Protein AF-A0A850P543-F1 (afdb_monomer)

Radius of gyration: 18.18 Å; Cα contacts (8 Å, |Δi|>4): 170; chains: 1; bounding box: 54×30×46 Å

Sequence (140 aa):
GRARRHIDHWRPVHAWSEAAVWQILRRHGVIPPLPYPLGFGRLSCLTCVFMSADQAATLRHMDPDRFARLCEWERAFGCTIRRDRDLGTLANGGTVYGPVRRHPDLVRRALCHRWRGRVLTSPEQWVLPAGAFGESAGPV

InterPro domains:
  IPR014729 Rossmann-like alpha/beta/alpha sandwich fold [G3DSA:3.40.50.620] (1-62)

pLDDT: mean 94.46, std 6.13, range [56.5, 98.5]

Solvent-accessible surface area (backbone atoms only — not comparable to full-atom values): 8494 Å² total; per-residue (Å²): 131,85,78,91,74,90,82,89,86,87,67,95,61,74,89,55,51,71,68,55,54,54,50,52,31,34,74,69,8,47,54,76,62,62,54,27,56,37,35,36,36,58,93,71,64,91,82,41,81,49,55,44,32,32,52,38,21,29,40,40,70,76,41,47,69,62,43,52,52,52,52,48,47,28,63,74,71,73,50,51,86,44,97,87,50,46,66,65,64,39,21,69,75,26,56,59,45,66,44,45,77,76,32,57,69,58,48,55,57,64,72,41,94,68,87,84,78,77,60,63,52,54,49,87,76,50,71,88,39,66,4,63,95,35,68,75,66,54,89,128

Structure (mmCIF, N/CA/C/O backbone):
data_AF-A0A850P543-F1
#
_entry.id   AF-A0A850P543-F1
#
loop_
_atom_site.group_PDB
_atom_site.id
_atom_site.type_symbol
_atom_site.label_atom_id
_atom_site.label_alt_id
_atom_site.label_comp_id
_atom_site.label_asym_id
_atom_site.label_entity_id
_atom_site.label_seq_id
_atom_site.pdbx_PDB_ins_code
_atom_site.Cartn_x
_atom_site.Cartn_y
_atom_site.Cartn_z
_atom_site.occupancy
_atom_site.B_iso_or_equiv
_atom_site.auth_seq_id
_atom_site.auth_comp_id
_atom_site.auth_asym_id
_atom_site.auth_atom_id
_atom_site.pdbx_PDB_model_num
ATOM 1 N N . GLY A 1 1 ? -36.414 7.223 -18.253 1.00 56.50 1 GLY A N 1
ATOM 2 C CA . GLY A 1 1 ? -35.843 5.922 -18.662 1.00 56.50 1 GLY A CA 1
ATOM 3 C C . GLY A 1 1 ? -34.382 6.104 -19.023 1.00 56.50 1 GLY A C 1
ATOM 4 O O . GLY A 1 1 ? -34.055 7.128 -19.607 1.00 56.50 1 GLY A O 1
ATOM 5 N N . ARG A 1 2 ? -33.492 5.176 -18.648 1.00 70.62 2 ARG A N 1
ATOM 6 C CA . ARG A 1 2 ? -32.077 5.221 -19.065 1.00 70.62 2 ARG A CA 1
ATOM 7 C C . ARG A 1 2 ? -32.000 4.947 -20.572 1.00 70.62 2 ARG A C 1
ATOM 9 O O . ARG A 1 2 ? -32.499 3.918 -21.016 1.00 70.62 2 ARG A O 1
ATOM 16 N N . ALA A 1 3 ? -31.401 5.855 -21.342 1.00 76.81 3 ALA A N 1
ATOM 17 C CA . ALA A 1 3 ? -31.135 5.629 -22.760 1.00 76.81 3 ALA A CA 1
ATOM 18 C C . ALA A 1 3 ? -30.255 4.377 -22.940 1.00 76.81 3 ALA A C 1
ATOM 20 O O . ALA A 1 3 ? -29.297 4.176 -22.188 1.00 76.81 3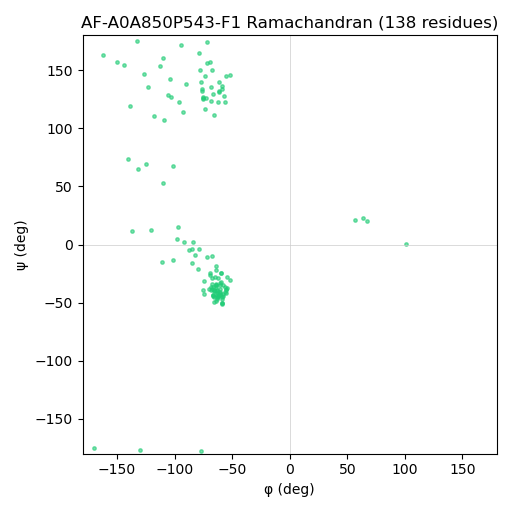 ALA A O 1
ATOM 21 N N . ARG A 1 4 ? -30.588 3.525 -23.917 1.00 80.69 4 ARG A N 1
ATOM 22 C CA . ARG A 1 4 ? -29.787 2.344 -24.275 1.00 80.69 4 ARG A CA 1
ATOM 23 C C . ARG A 1 4 ? -28.441 2.819 -24.832 1.00 80.69 4 ARG A C 1
ATOM 25 O O . ARG A 1 4 ? -28.395 3.410 -25.904 1.00 80.69 4 ARG A O 1
ATOM 32 N N . ARG A 1 5 ? -27.356 2.572 -24.096 1.00 88.56 5 ARG A N 1
ATOM 33 C CA . ARG A 1 5 ? -25.977 2.845 -24.524 1.00 88.56 5 ARG A CA 1
ATOM 34 C C . ARG A 1 5 ? -25.322 1.530 -24.944 1.00 88.56 5 ARG A C 1
ATOM 36 O O . ARG A 1 5 ? -25.311 0.589 -24.155 1.00 88.56 5 ARG A O 1
ATOM 43 N N . HIS A 1 6 ? -24.768 1.484 -26.153 1.00 90.88 6 HIS A N 1
ATOM 44 C CA . HIS A 1 6 ? -23.861 0.412 -26.578 1.00 90.88 6 HIS A CA 1
ATOM 45 C C . HIS A 1 6 ? -22.482 0.633 -25.942 1.00 90.88 6 HIS A C 1
ATOM 47 O O . HIS A 1 6 ? -21.999 1.768 -25.901 1.00 90.88 6 HIS A O 1
ATOM 53 N N . ILE A 1 7 ? -21.877 -0.419 -25.386 1.00 92.19 7 ILE A N 1
ATOM 54 C CA . ILE A 1 7 ? -20.560 -0.368 -24.739 1.00 92.19 7 ILE A CA 1
ATOM 55 C C . ILE A 1 7 ? -19.774 -1.611 -25.147 1.00 92.19 7 ILE A C 1
ATOM 57 O O . ILE A 1 7 ? -20.165 -2.723 -24.799 1.00 92.19 7 ILE A O 1
ATOM 61 N N . ASP A 1 8 ? -18.639 -1.410 -25.812 1.00 94.31 8 ASP A N 1
ATOM 62 C CA . ASP A 1 8 ? -17.676 -2.472 -26.086 1.00 94.31 8 ASP A CA 1
ATOM 63 C C . ASP A 1 8 ? -16.643 -2.567 -24.955 1.00 94.31 8 ASP A C 1
ATOM 65 O O . ASP A 1 8 ? -16.148 -1.558 -24.443 1.00 94.31 8 ASP A O 1
ATOM 69 N N . HIS A 1 9 ? -16.307 -3.792 -24.548 1.00 94.38 9 HIS A N 1
ATOM 70 C CA . HIS A 1 9 ? -15.294 -4.060 -23.528 1.00 94.38 9 HIS A CA 1
ATOM 71 C C . HIS A 1 9 ? -14.047 -4.669 -24.163 1.00 94.38 9 HIS A C 1
ATOM 73 O O . HIS A 1 9 ? -14.021 -5.852 -24.495 1.00 94.38 9 HIS A O 1
A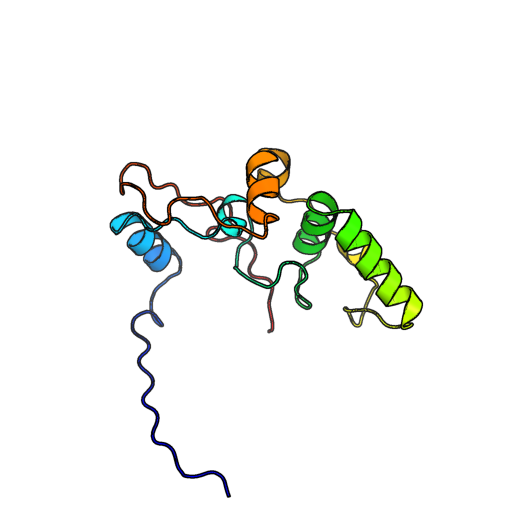TOM 79 N N . TRP A 1 10 ? -12.976 -3.885 -24.255 1.00 95.62 10 TRP A N 1
ATOM 80 C CA . TRP A 1 10 ? -11.664 -4.387 -24.651 1.00 95.62 10 TRP A CA 1
ATOM 81 C C . TRP A 1 10 ? -10.812 -4.702 -23.415 1.00 95.62 10 TRP A C 1
ATOM 83 O O . TRP A 1 10 ? -10.596 -3.842 -22.562 1.00 95.62 10 TRP A O 1
ATOM 93 N N . ARG A 1 11 ? -10.341 -5.952 -23.297 1.00 95.44 11 ARG A N 1
ATOM 94 C CA . ARG A 1 11 ? -9.575 -6.452 -22.139 1.00 95.44 11 ARG A CA 1
ATOM 95 C C . ARG A 1 11 ? -8.225 -7.059 -22.573 1.00 95.44 11 ARG A C 1
ATOM 97 O O . ARG A 1 11 ? -8.046 -8.277 -22.478 1.00 95.44 11 ARG A O 1
ATOM 104 N N . PRO A 1 12 ? -7.272 -6.237 -23.052 1.00 95.38 12 PRO A N 1
ATOM 105 C CA . PRO A 1 12 ? -6.065 -6.704 -23.749 1.00 95.38 12 PRO A CA 1
ATOM 106 C C . PRO A 1 12 ? -5.107 -7.545 -22.898 1.00 95.38 12 PRO A C 1
ATOM 108 O O . PRO A 1 12 ? -4.313 -8.303 -23.442 1.00 95.38 12 PRO A O 1
ATOM 111 N N . VAL A 1 13 ? -5.184 -7.424 -21.572 1.00 95.69 13 VAL A N 1
ATOM 112 C CA . VAL A 1 13 ? -4.260 -8.081 -20.635 1.00 95.69 13 VAL A CA 1
ATOM 113 C C . VAL A 1 13 ? -4.963 -9.024 -19.655 1.00 95.69 13 VAL A C 1
ATOM 115 O O . VAL A 1 13 ? -4.363 -9.447 -18.678 1.00 95.69 13 VAL A O 1
ATOM 118 N N . HIS A 1 14 ? -6.239 -9.367 -19.874 1.00 95.38 14 HIS A N 1
ATOM 119 C CA . HIS A 1 14 ? -6.998 -10.164 -18.892 1.00 95.38 14 HIS A CA 1
ATOM 120 C C . HIS A 1 14 ? -6.468 -11.590 -18.694 1.00 95.38 14 HIS A C 1
ATOM 122 O O . HIS A 1 14 ? -6.656 -12.155 -17.625 1.00 95.38 14 HIS A O 1
ATOM 128 N N . ALA A 1 15 ? -5.834 -12.161 -19.721 1.00 96.44 15 ALA A N 1
ATOM 129 C CA . ALA A 1 15 ? -5.249 -13.500 -19.684 1.00 96.44 15 ALA A CA 1
ATOM 130 C C . ALA A 1 15 ? -3.773 -13.489 -19.251 1.00 96.44 15 ALA A C 1
ATOM 132 O O . ALA A 1 15 ? -3.110 -14.524 -19.269 1.00 96.44 15 ALA A O 1
ATOM 133 N N . TRP A 1 16 ? -3.221 -12.318 -18.926 1.00 97.81 16 TRP A N 1
ATOM 134 C CA . TRP A 1 16 ? -1.826 -12.215 -18.533 1.00 97.81 16 TRP A CA 1
ATOM 135 C C . TRP A 1 16 ? -1.646 -12.698 -17.100 1.00 97.81 16 TRP A C 1
ATOM 137 O O . TRP A 1 16 ? -2.443 -12.384 -16.218 1.00 97.81 16 TRP A O 1
ATOM 147 N N . SER A 1 17 ? -0.555 -13.421 -16.861 1.00 97.38 17 SER A N 1
ATOM 148 C CA . SER A 1 17 ? -0.103 -13.688 -15.502 1.00 97.38 17 SER A CA 1
ATOM 149 C C . SER A 1 17 ? 0.416 -12.404 -14.853 1.00 97.38 17 SER A C 1
ATOM 151 O O . SER A 1 17 ? 0.883 -11.488 -15.536 1.00 97.38 17 SER A O 1
ATOM 153 N N . GLU A 1 18 ? 0.415 -12.353 -13.521 1.00 96.00 18 GLU A N 1
ATOM 154 C CA . GLU A 1 18 ? 1.038 -11.249 -12.785 1.00 96.00 18 GLU A CA 1
ATOM 155 C C . GLU A 1 18 ? 2.513 -11.065 -13.190 1.00 96.00 18 GLU A C 1
ATOM 157 O O . GLU A 1 18 ? 2.974 -9.943 -13.400 1.00 96.00 18 GLU A O 1
ATOM 162 N N . ALA A 1 19 ? 3.240 -12.166 -13.408 1.00 97.81 19 ALA A N 1
ATOM 163 C CA . ALA A 1 19 ? 4.610 -12.120 -13.907 1.00 97.81 19 ALA A CA 1
ATOM 164 C C . ALA A 1 19 ? 4.711 -11.402 -15.263 1.00 97.81 19 ALA A C 1
ATOM 166 O O . ALA A 1 19 ? 5.587 -10.557 -15.435 1.00 97.81 19 ALA A O 1
ATOM 167 N N . ALA A 1 20 ? 3.807 -11.677 -16.209 1.00 98.25 20 ALA A N 1
ATOM 168 C CA . ALA A 1 20 ? 3.785 -10.993 -17.502 1.00 98.25 20 ALA A CA 1
ATOM 169 C C . ALA A 1 20 ? 3.496 -9.487 -17.358 1.00 98.25 20 ALA A C 1
ATOM 171 O O . ALA A 1 20 ? 4.104 -8.676 -18.062 1.00 98.25 20 ALA A O 1
ATOM 172 N N . VAL A 1 21 ? 2.637 -9.098 -16.407 1.00 97.31 21 VAL A N 1
ATOM 173 C CA . VAL A 1 21 ? 2.393 -7.684 -16.072 1.00 97.31 21 VAL A CA 1
ATOM 174 C C . VAL A 1 21 ? 3.668 -7.021 -15.540 1.00 97.31 21 VAL A C 1
ATOM 176 O O . VAL A 1 21 ? 4.058 -5.957 -16.019 1.00 97.31 21 VAL A O 1
ATOM 179 N N . TRP A 1 22 ? 4.387 -7.654 -14.613 1.00 97.69 22 TRP A N 1
ATOM 180 C CA . TRP A 1 22 ? 5.658 -7.108 -14.131 1.00 97.69 22 TRP A CA 1
ATOM 181 C C . TRP A 1 22 ? 6.719 -7.019 -15.238 1.00 97.69 22 TRP A C 1
ATOM 183 O O . TRP A 1 22 ? 7.427 -6.013 -15.327 1.00 97.69 22 TRP A O 1
ATOM 193 N N . GLN A 1 23 ? 6.796 -8.013 -16.130 1.00 98.00 23 GLN A N 1
ATOM 194 C CA . GLN A 1 23 ? 7.739 -7.993 -17.252 1.00 98.00 23 GLN A CA 1
ATOM 195 C C . GLN A 1 23 ? 7.437 -6.884 -18.265 1.00 98.00 23 GLN A C 1
ATOM 197 O O . GLN A 1 23 ? 8.374 -6.241 -18.741 1.00 98.00 23 GLN A O 1
ATOM 202 N N . ILE A 1 24 ? 6.166 -6.604 -18.584 1.00 97.88 24 ILE A N 1
ATOM 203 C CA . ILE A 1 24 ? 5.853 -5.504 -19.511 1.00 97.88 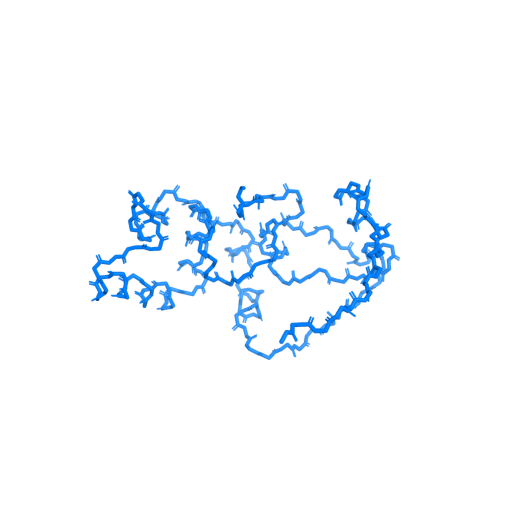24 ILE A CA 1
ATOM 204 C C . ILE A 1 24 ? 6.194 -4.145 -18.901 1.00 97.88 24 ILE A C 1
ATOM 206 O O . ILE A 1 24 ? 6.728 -3.282 -19.599 1.00 97.88 24 ILE A O 1
ATOM 210 N N . LEU A 1 25 ? 5.952 -3.964 -17.596 1.00 97.88 25 LEU A N 1
ATOM 211 C CA . LEU A 1 25 ? 6.296 -2.730 -16.894 1.00 97.88 25 LEU A CA 1
ATOM 212 C C . LEU A 1 25 ? 7.809 -2.514 -16.929 1.00 97.88 25 LEU A C 1
ATOM 214 O O . LEU A 1 25 ? 8.255 -1.426 -17.289 1.00 97.88 25 LEU A O 1
ATOM 218 N N . ARG A 1 26 ? 8.592 -3.568 -16.664 1.00 98.38 26 ARG A N 1
ATOM 219 C CA . ARG A 1 26 ? 10.053 -3.544 -16.788 1.00 98.38 26 ARG A CA 1
ATOM 220 C C . ARG A 1 26 ? 10.510 -3.202 -18.202 1.00 98.38 26 ARG A C 1
ATOM 222 O O . ARG A 1 26 ? 11.327 -2.302 -18.369 1.00 98.38 26 ARG A O 1
ATOM 229 N N . ARG A 1 27 ? 9.973 -3.890 -19.217 1.00 98.25 27 ARG A N 1
ATOM 230 C CA . ARG A 1 27 ? 10.337 -3.698 -20.633 1.00 98.25 27 ARG A CA 1
ATOM 231 C C . ARG A 1 27 ? 10.187 -2.243 -21.074 1.00 98.25 27 ARG A C 1
ATOM 233 O O . ARG A 1 27 ? 11.004 -1.758 -21.847 1.00 98.25 27 ARG A O 1
ATOM 240 N N . HIS A 1 28 ? 9.156 -1.559 -20.583 1.00 98.06 28 HIS A N 1
ATOM 241 C CA . HIS A 1 28 ? 8.884 -0.157 -20.906 1.00 98.06 28 HIS A CA 1
ATOM 242 C C . HIS A 1 28 ? 9.385 0.831 -19.843 1.00 98.06 28 HIS A C 1
ATOM 244 O O . HIS A 1 28 ? 9.125 2.027 -19.954 1.00 98.06 28 HIS A O 1
ATOM 250 N N . GLY A 1 29 ? 10.087 0.356 -18.809 1.00 98.19 29 GLY A N 1
ATOM 251 C CA . GLY A 1 29 ? 10.615 1.199 -17.741 1.00 98.19 29 GLY A CA 1
ATOM 252 C C . GLY A 1 29 ? 9.539 1.903 -16.907 1.00 98.19 29 GLY A C 1
ATOM 253 O O . GLY A 1 29 ? 9.823 2.926 -16.289 1.00 98.19 29 GLY A O 1
ATOM 254 N N . VAL A 1 30 ? 8.305 1.394 -16.876 1.00 98.00 30 VAL A N 1
ATOM 255 C CA . VAL A 1 30 ? 7.194 2.002 -16.130 1.00 98.00 30 VAL A CA 1
ATOM 256 C C . VAL A 1 30 ? 7.387 1.763 -14.639 1.00 98.00 30 VAL A C 1
ATOM 258 O O . VAL A 1 30 ? 7.368 0.625 -14.170 1.00 98.00 30 VAL A O 1
ATOM 261 N N . ILE A 1 31 ? 7.563 2.842 -13.878 1.00 96.94 31 ILE A N 1
ATOM 262 C CA . ILE A 1 31 ? 7.781 2.769 -12.432 1.00 96.94 31 ILE A CA 1
ATOM 263 C C . ILE A 1 31 ? 6.444 2.450 -11.747 1.00 96.94 31 ILE A C 1
ATOM 265 O O . ILE A 1 31 ? 5.477 3.194 -11.940 1.00 96.94 31 ILE A O 1
ATOM 269 N N . PRO A 1 32 ? 6.359 1.387 -10.926 1.00 95.62 32 PRO A N 1
ATOM 270 C CA . PRO A 1 32 ? 5.132 1.088 -10.208 1.00 95.62 32 PRO A CA 1
ATOM 271 C C . PRO A 1 32 ? 4.825 2.155 -9.143 1.00 95.62 32 PRO A C 1
ATOM 273 O O . PRO A 1 32 ? 5.745 2.746 -8.567 1.00 95.62 32 PRO A O 1
ATOM 276 N N . PRO A 1 33 ? 3.538 2.391 -8.829 1.00 94.38 33 PRO A N 1
ATOM 277 C CA . PRO A 1 33 ? 3.131 3.293 -7.755 1.00 94.38 33 PRO A CA 1
ATOM 278 C C . PRO A 1 33 ? 3.820 2.977 -6.419 1.00 94.38 33 PRO A C 1
ATOM 280 O O . PRO A 1 33 ? 4.032 1.811 -6.093 1.00 94.38 33 PRO A O 1
ATOM 283 N N . LEU A 1 34 ? 4.112 4.013 -5.620 1.00 95.25 34 LEU A N 1
ATOM 284 C CA . LEU A 1 34 ? 4.894 3.907 -4.374 1.00 95.25 34 LEU A CA 1
ATOM 285 C C . LEU A 1 34 ? 4.435 2.842 -3.357 1.00 95.25 34 LEU A C 1
ATOM 287 O O . LEU A 1 34 ? 5.305 2.317 -2.659 1.00 95.25 34 LEU A O 1
ATOM 291 N N . PRO A 1 35 ? 3.142 2.481 -3.250 1.00 95.38 35 PRO A N 1
ATOM 292 C CA . PRO A 1 35 ? 2.735 1.384 -2.377 1.00 95.38 35 PRO A CA 1
ATOM 293 C C . PRO A 1 35 ? 3.407 0.046 -2.714 1.00 95.38 35 PRO A C 1
ATOM 295 O O . PRO A 1 35 ? 3.777 -0.682 -1.796 1.00 95.38 35 PRO A O 1
ATOM 298 N N . TYR A 1 36 ? 3.671 -0.260 -3.990 1.00 96.88 36 TYR A N 1
ATOM 299 C CA . TYR A 1 36 ? 4.324 -1.525 -4.345 1.00 96.88 36 TYR A CA 1
ATOM 300 C C . TYR A 1 36 ? 5.763 -1.602 -3.810 1.00 96.88 36 TYR A C 1
ATOM 302 O O . TYR A 1 36 ? 6.090 -2.587 -3.149 1.00 96.88 36 TYR A O 1
ATOM 310 N N . PRO A 1 37 ? 6.647 -0.596 -3.998 1.00 96.56 37 PRO A N 1
ATOM 311 C CA . PRO A 1 37 ? 7.950 -0.602 -3.331 1.00 96.56 37 PRO A CA 1
ATOM 312 C C . PRO A 1 37 ? 7.882 -0.628 -1.792 1.00 96.56 37 PRO A C 1
ATOM 314 O O . PRO A 1 37 ? 8.817 -1.113 -1.160 1.00 96.56 37 PRO A O 1
ATOM 317 N N . LEU A 1 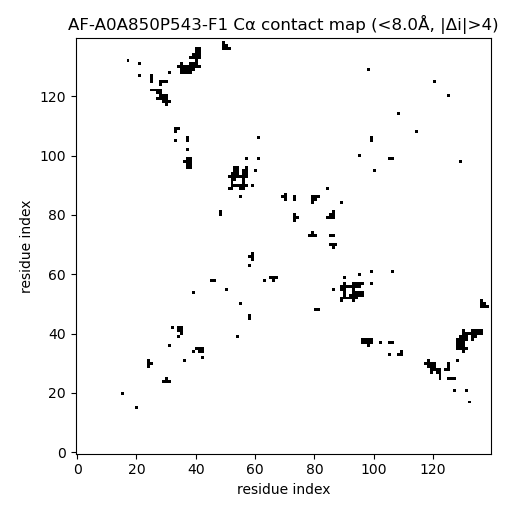38 ? 6.784 -0.158 -1.182 1.00 97.00 38 LEU A N 1
ATOM 318 C CA . LEU A 1 38 ? 6.541 -0.253 0.266 1.00 97.00 38 LEU A CA 1
ATOM 319 C C . LEU A 1 38 ? 6.044 -1.638 0.730 1.00 97.00 38 LEU A C 1
ATOM 321 O O . LEU A 1 38 ? 5.922 -1.860 1.933 1.00 97.00 38 LEU A O 1
ATOM 325 N N . GLY A 1 39 ? 5.812 -2.580 -0.187 1.00 96.31 39 GLY A N 1
ATOM 326 C CA . GLY A 1 39 ? 5.411 -3.955 0.131 1.00 96.31 39 GLY A CA 1
ATOM 327 C C . GLY A 1 39 ? 3.920 -4.248 -0.037 1.00 96.31 39 GLY A C 1
ATOM 328 O O . GLY A 1 39 ? 3.508 -5.380 0.182 1.00 96.31 39 GLY A O 1
ATOM 329 N N . PHE A 1 40 ? 3.104 -3.275 -0.453 1.00 96.25 40 PHE A N 1
ATOM 330 C CA . PHE A 1 40 ? 1.686 -3.525 -0.712 1.00 96.25 40 PHE A CA 1
ATOM 331 C C . PHE A 1 40 ? 1.513 -4.332 -2.006 1.00 96.25 40 PHE A C 1
ATOM 333 O O . PHE A 1 40 ? 1.976 -3.904 -3.063 1.00 96.25 40 PHE A O 1
ATOM 340 N N . GLY A 1 41 ? 0.799 -5.461 -1.929 1.00 94.38 41 GLY A N 1
ATOM 341 C CA . GLY A 1 41 ? 0.513 -6.337 -3.077 1.00 94.38 41 GLY A CA 1
ATOM 342 C C . GLY A 1 41 ? -0.491 -5.779 -4.084 1.00 94.38 41 GLY A C 1
ATOM 343 O O . GLY A 1 41 ? -0.648 -6.297 -5.185 1.00 94.38 41 GLY A O 1
ATOM 344 N N . ARG A 1 42 ? -1.172 -4.691 -3.728 1.00 91.12 42 ARG A N 1
ATOM 345 C CA . ARG A 1 42 ? -2.163 -4.026 -4.572 1.00 91.12 42 ARG A CA 1
ATOM 346 C C . ARG A 1 42 ? -2.217 -2.538 -4.277 1.00 91.12 42 ARG A C 1
ATOM 348 O O . ARG A 1 42 ? -1.917 -2.093 -3.170 1.00 91.12 42 ARG A O 1
ATOM 355 N N . LEU A 1 43 ? -2.698 -1.779 -5.255 1.00 90.62 43 LEU A N 1
ATOM 356 C CA . LEU A 1 43 ? -3.027 -0.374 -5.070 1.00 90.62 43 LEU A CA 1
ATOM 357 C C . LEU A 1 43 ? -4.506 -0.223 -4.688 1.00 90.62 43 LEU A C 1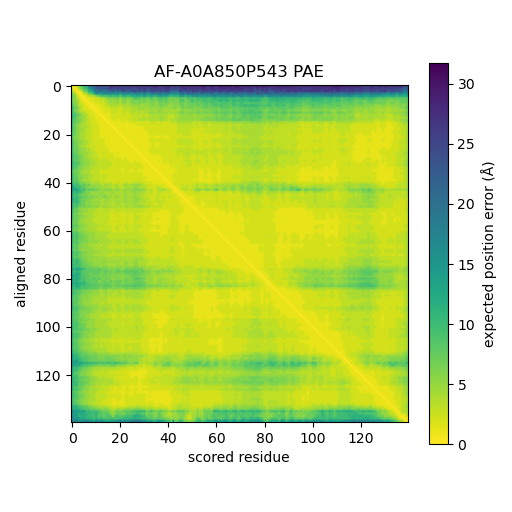
ATOM 359 O O . LEU A 1 43 ? -5.395 -0.494 -5.492 1.00 90.62 43 LEU A O 1
ATOM 363 N N . SER A 1 44 ? -4.761 0.237 -3.468 1.00 89.00 44 SER A N 1
ATOM 364 C CA . SER A 1 44 ? -6.095 0.581 -2.964 1.00 89.00 44 SER A CA 1
ATOM 365 C C . SER A 1 44 ? -6.095 1.968 -2.317 1.00 89.00 44 SER A C 1
ATOM 367 O O . SER A 1 44 ? -5.074 2.656 -2.284 1.00 89.00 44 SER A O 1
ATOM 369 N N . CYS A 1 45 ? -7.234 2.378 -1.751 1.00 91.50 45 CYS A N 1
ATOM 370 C CA . CYS A 1 45 ? -7.265 3.482 -0.793 1.00 91.50 45 CYS A CA 1
ATOM 371 C C . CYS A 1 45 ? -6.288 3.201 0.363 1.00 91.50 45 CYS A C 1
ATOM 373 O O . CYS A 1 45 ? -6.184 2.054 0.802 1.00 91.50 45 CYS A O 1
ATOM 375 N N . LEU A 1 46 ? -5.639 4.246 0.889 1.00 91.56 46 LEU A N 1
ATOM 376 C CA . LEU A 1 46 ? -4.739 4.150 2.048 1.00 91.56 46 LEU A CA 1
ATOM 377 C C . LEU A 1 46 ? -5.430 3.514 3.269 1.00 91.56 46 LEU A C 1
ATOM 379 O O . LEU A 1 46 ? -4.835 2.719 3.981 1.00 91.56 46 LEU A O 1
ATOM 383 N N . THR A 1 47 ? -6.704 3.845 3.482 1.00 93.12 47 THR A N 1
ATOM 384 C CA . THR A 1 47 ? -7.549 3.347 4.576 1.00 93.12 47 THR A CA 1
ATOM 385 C C . THR A 1 47 ? -8.622 2.402 4.025 1.00 93.12 47 THR A C 1
ATOM 387 O O . THR A 1 47 ? -9.819 2.637 4.185 1.00 93.12 47 THR A O 1
ATOM 390 N N . CYS A 1 48 ? -8.212 1.384 3.262 1.00 92.75 48 CYS A N 1
ATOM 391 C CA . CYS A 1 48 ? -9.141 0.470 2.596 1.00 92.75 48 CYS A CA 1
ATOM 392 C C . CYS A 1 48 ? -10.022 -0.287 3.603 1.00 92.75 48 CYS A C 1
ATOM 394 O O . CYS A 1 48 ? -9.514 -0.918 4.521 1.00 92.75 48 CYS A O 1
ATOM 396 N N . VAL A 1 49 ? -11.338 -0.317 3.381 1.00 92.06 49 VAL A N 1
ATOM 397 C CA . VAL A 1 49 ? -12.271 -1.095 4.221 1.00 92.06 49 VAL A CA 1
ATOM 398 C C . VAL A 1 49 ? -12.028 -2.610 4.161 1.00 92.06 49 VAL A C 1
ATOM 400 O O . VAL A 1 49 ? -12.442 -3.339 5.056 1.00 92.06 49 VAL A O 1
ATOM 403 N N . PHE A 1 50 ? -11.318 -3.079 3.130 1.00 91.94 50 PHE A N 1
ATOM 404 C CA . PHE A 1 50 ? -10.900 -4.473 2.956 1.00 91.94 50 PHE A CA 1
ATOM 405 C C . PHE A 1 50 ? -9.460 -4.735 3.422 1.00 91.94 50 PHE A C 1
ATOM 407 O O . PHE A 1 50 ? -8.881 -5.749 3.038 1.00 91.94 50 PHE A O 1
ATOM 414 N N . MET A 1 51 ? -8.851 -3.821 4.186 1.00 93.25 51 MET A N 1
ATOM 415 C CA . MET A 1 51 ? -7.470 -3.997 4.627 1.00 93.25 51 MET A CA 1
ATOM 416 C C . MET A 1 51 ? -7.308 -5.257 5.489 1.00 93.25 51 MET A C 1
ATOM 418 O O . MET A 1 51 ? -8.157 -5.575 6.333 1.00 93.25 51 MET A O 1
ATOM 422 N N . SER A 1 52 ? -6.204 -5.967 5.275 1.00 95.06 52 SER A N 1
ATOM 423 C CA . SER A 1 52 ? -5.778 -7.068 6.137 1.00 95.06 52 SER A CA 1
ATOM 424 C C . SER A 1 52 ? -5.258 -6.560 7.485 1.00 95.06 52 SER A C 1
ATOM 426 O O . SER A 1 52 ? -5.103 -5.354 7.702 1.00 95.06 52 SER A O 1
ATOM 428 N N . ALA A 1 53 ? -4.959 -7.488 8.396 1.00 96.81 53 ALA A N 1
ATOM 429 C CA . ALA A 1 53 ? -4.292 -7.160 9.653 1.00 96.81 53 ALA A CA 1
ATOM 430 C C . ALA A 1 53 ? -2.912 -6.525 9.408 1.00 96.81 53 ALA A C 1
ATOM 432 O O . ALA A 1 53 ? -2.598 -5.495 10.005 1.00 96.81 53 ALA A O 1
ATOM 433 N N . ASP A 1 54 ? -2.125 -7.071 8.476 1.00 97.31 54 ASP A N 1
ATOM 434 C CA . ASP A 1 54 ? -0.796 -6.554 8.123 1.00 97.31 54 ASP A CA 1
ATOM 435 C C . ASP A 1 54 ? -0.871 -5.155 7.503 1.00 97.31 54 ASP A C 1
ATOM 437 O O . ASP A 1 54 ? -0.089 -4.267 7.853 1.00 97.31 54 ASP A O 1
ATOM 441 N N . GLN A 1 55 ? -1.861 -4.909 6.641 1.00 96.50 55 GLN A N 1
ATOM 442 C CA . GLN A 1 55 ? -2.106 -3.579 6.079 1.00 96.50 55 GLN A CA 1
ATOM 443 C C . GLN A 1 55 ? -2.541 -2.578 7.155 1.00 96.50 55 GLN A C 1
ATOM 445 O O . GLN A 1 55 ? -2.065 -1.443 7.146 1.00 96.50 55 GLN A O 1
ATOM 450 N N . ALA A 1 56 ? -3.381 -2.985 8.113 1.00 97.19 56 ALA A N 1
ATOM 451 C CA . ALA A 1 56 ? -3.786 -2.140 9.237 1.00 97.19 56 ALA A CA 1
ATOM 452 C C . ALA A 1 56 ? -2.601 -1.809 10.163 1.00 97.19 56 ALA A C 1
ATOM 454 O O . ALA A 1 56 ? -2.396 -0.646 10.519 1.00 97.19 56 ALA A O 1
ATOM 455 N N . ALA A 1 57 ? -1.773 -2.803 10.502 1.00 98.25 57 ALA A N 1
ATOM 456 C CA . ALA A 1 57 ? -0.546 -2.612 11.274 1.00 98.25 57 ALA A CA 1
ATOM 457 C C . ALA A 1 57 ? 0.432 -1.674 10.553 1.00 98.25 57 ALA A C 1
ATOM 459 O O . ALA A 1 57 ? 1.022 -0.779 11.165 1.00 98.25 57 ALA A O 1
ATOM 460 N N . THR A 1 58 ? 0.568 -1.847 9.238 1.00 97.94 58 THR A N 1
ATOM 461 C CA . THR A 1 58 ? 1.428 -1.023 8.389 1.00 97.94 58 THR A CA 1
ATOM 462 C C . THR A 1 58 ? 0.918 0.416 8.292 1.00 97.94 58 THR A C 1
ATOM 464 O O . THR A 1 58 ? 1.707 1.343 8.462 1.00 97.94 58 THR A O 1
ATOM 467 N N . LEU A 1 59 ? -0.392 0.628 8.117 1.00 97.44 59 LEU A N 1
ATOM 468 C CA . LEU A 1 59 ? -1.010 1.957 8.150 1.00 97.44 59 LEU A CA 1
ATOM 469 C C . LEU A 1 59 ? -0.767 2.653 9.494 1.00 97.44 59 LEU A C 1
ATOM 471 O O . LEU A 1 59 ? -0.336 3.804 9.504 1.00 97.44 59 LEU A O 1
ATOM 475 N N . ARG A 1 60 ? -0.986 1.947 10.613 1.00 98.50 60 ARG A N 1
ATOM 476 C CA . ARG A 1 60 ? -0.725 2.467 11.965 1.00 98.50 60 ARG A CA 1
ATOM 477 C C . ARG A 1 60 ? 0.719 2.931 12.135 1.00 98.50 60 ARG A C 1
ATOM 479 O O . ARG A 1 60 ? 0.966 3.912 12.825 1.00 98.50 60 ARG A O 1
ATOM 486 N N . HIS A 1 61 ? 1.667 2.231 11.517 1.00 98.31 61 HIS A N 1
ATOM 487 C CA . HIS A 1 61 ? 3.076 2.609 11.551 1.00 98.31 61 HIS A CA 1
ATOM 488 C C . HIS A 1 61 ? 3.400 3.800 10.633 1.00 98.31 61 HIS A C 1
ATOM 490 O O . HIS A 1 61 ? 4.209 4.644 11.000 1.00 98.31 61 HIS A O 1
ATOM 496 N N . MET A 1 62 ? 2.795 3.869 9.443 1.00 98.00 62 MET A N 1
ATOM 497 C CA . MET A 1 62 ? 3.065 4.924 8.457 1.00 98.00 62 MET A CA 1
ATOM 498 C C . MET A 1 62 ? 2.443 6.276 8.826 1.00 98.00 62 MET A C 1
ATOM 500 O O . MET A 1 62 ? 3.075 7.307 8.623 1.00 98.00 62 MET A O 1
ATOM 504 N N . ASP A 1 63 ? 1.200 6.273 9.309 1.00 97.75 63 ASP A N 1
ATOM 505 C CA . ASP A 1 63 ? 0.404 7.472 9.603 1.00 97.75 63 ASP A CA 1
ATOM 506 C C . ASP A 1 63 ? -0.390 7.244 10.909 1.00 97.75 63 ASP A C 1
ATOM 508 O O . ASP A 1 63 ? -1.601 6.978 10.873 1.00 97.75 63 ASP A O 1
ATOM 512 N N . PRO A 1 64 ? 0.294 7.269 12.074 1.00 97.88 64 PRO A N 1
ATOM 513 C CA . PRO A 1 64 ? -0.316 6.954 13.366 1.00 97.88 64 PRO A CA 1
ATOM 514 C C . PRO A 1 64 ? -1.463 7.904 13.721 1.00 97.88 64 PRO A C 1
ATOM 516 O O . PRO A 1 64 ? -2.469 7.455 14.267 1.00 97.88 64 PRO A O 1
ATOM 519 N N . ASP A 1 65 ? -1.368 9.182 13.346 1.00 98.00 65 ASP A N 1
ATOM 520 C CA . ASP A 1 65 ? -2.408 10.179 13.614 1.00 98.00 65 ASP A CA 1
ATOM 521 C C . ASP A 1 65 ? -3.687 9.875 12.832 1.00 98.00 65 ASP A C 1
ATOM 523 O O . ASP A 1 65 ? -4.794 9.938 13.371 1.00 98.00 65 ASP A O 1
ATOM 527 N N . ARG A 1 66 ? -3.570 9.509 11.546 1.00 97.19 66 ARG A N 1
ATOM 528 C CA . ARG A 1 66 ? -4.733 9.073 10.763 1.00 97.19 66 ARG A CA 1
ATOM 529 C C . ARG A 1 66 ? -5.336 7.801 11.332 1.00 97.19 66 ARG A C 1
ATOM 531 O O . ARG A 1 66 ? -6.559 7.705 11.388 1.00 97.19 66 ARG A O 1
ATOM 538 N N . PHE A 1 67 ? -4.504 6.845 11.734 1.00 98.19 67 PHE A N 1
ATOM 539 C CA . PHE A 1 67 ? -4.981 5.604 12.331 1.00 98.19 67 PHE A CA 1
ATOM 540 C C . PHE A 1 67 ? -5.735 5.863 13.644 1.00 98.19 67 PHE A C 1
ATOM 542 O O . PHE A 1 67 ? -6.834 5.346 13.828 1.00 98.19 67 PHE A O 1
ATOM 549 N N . ALA A 1 68 ? -5.201 6.724 14.515 1.00 98.44 68 ALA A N 1
ATOM 550 C CA . ALA A 1 68 ? -5.852 7.118 15.762 1.00 98.44 68 ALA A CA 1
ATOM 551 C C . ALA A 1 68 ? -7.229 7.753 15.515 1.00 98.44 68 ALA A C 1
ATOM 553 O O . ALA A 1 68 ? -8.207 7.332 16.135 1.00 98.44 68 ALA A O 1
ATOM 554 N N . ARG A 1 69 ? -7.334 8.670 14.540 1.00 98.12 69 ARG A N 1
ATOM 555 C CA . ARG A 1 69 ? -8.619 9.277 14.143 1.00 98.12 69 ARG A CA 1
ATOM 556 C C . ARG A 1 69 ? -9.638 8.256 13.637 1.00 98.12 69 ARG A C 1
ATOM 558 O O . ARG A 1 69 ? -10.820 8.381 13.935 1.00 98.12 69 ARG A O 1
ATOM 565 N N . LEU A 1 70 ? -9.208 7.236 12.891 1.00 97.12 70 LEU A N 1
ATOM 566 C CA . LEU A 1 70 ? -10.111 6.161 12.458 1.00 97.12 70 LEU A CA 1
ATOM 567 C C . LEU A 1 70 ? -10.669 5.394 13.665 1.00 97.12 70 LEU A C 1
ATOM 569 O O . LEU A 1 70 ? -11.875 5.177 13.740 1.00 97.12 70 LEU A O 1
ATOM 573 N N . CYS A 1 71 ? -9.816 5.039 14.631 1.00 97.75 71 CYS A N 1
ATOM 574 C CA . CYS A 1 71 ? -10.257 4.381 15.862 1.00 97.75 71 CYS A CA 1
ATOM 575 C C . CYS A 1 71 ? -11.182 5.277 16.707 1.00 97.75 71 CYS A C 1
ATOM 577 O O . CYS A 1 71 ? -12.085 4.779 17.375 1.00 97.75 71 CY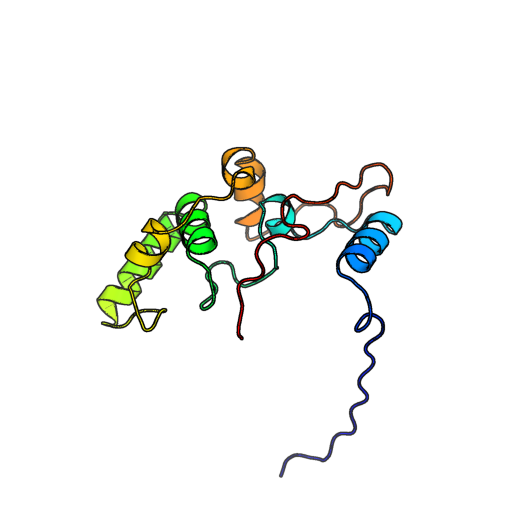S A O 1
ATOM 579 N N . GLU A 1 72 ? -10.965 6.596 16.711 1.00 98.12 72 GLU A N 1
ATOM 580 C CA . GLU A 1 72 ? -11.873 7.561 17.345 1.00 98.12 72 GLU A CA 1
ATOM 581 C C . GLU A 1 72 ? -13.247 7.570 16.680 1.00 98.12 72 GLU A C 1
ATOM 583 O O . GLU A 1 72 ? -14.253 7.554 17.385 1.00 98.12 72 GLU A O 1
ATOM 588 N N . TRP A 1 73 ? -13.303 7.536 15.347 1.00 97.31 73 TRP A N 1
ATOM 589 C CA . TRP A 1 73 ? -14.569 7.448 14.623 1.00 97.31 73 TRP A CA 1
ATOM 590 C C . TRP A 1 73 ? -15.318 6.149 14.907 1.00 97.31 73 TRP A C 1
ATOM 592 O O . TRP A 1 73 ? -16.526 6.208 15.113 1.00 97.31 73 TRP A O 1
ATOM 602 N N . GLU A 1 74 ? -14.634 5.003 15.001 1.00 97.31 74 GLU A N 1
ATOM 603 C CA . GLU A 1 74 ? -15.301 3.750 15.389 1.00 97.31 74 GLU A CA 1
ATOM 604 C C . GLU A 1 74 ? -15.975 3.867 16.766 1.00 97.31 74 GLU A C 1
ATOM 606 O O . GLU A 1 74 ? -17.127 3.465 16.940 1.00 97.31 74 GLU A O 1
ATOM 611 N N . ARG A 1 75 ? -15.297 4.497 17.738 1.00 97.25 75 ARG A N 1
A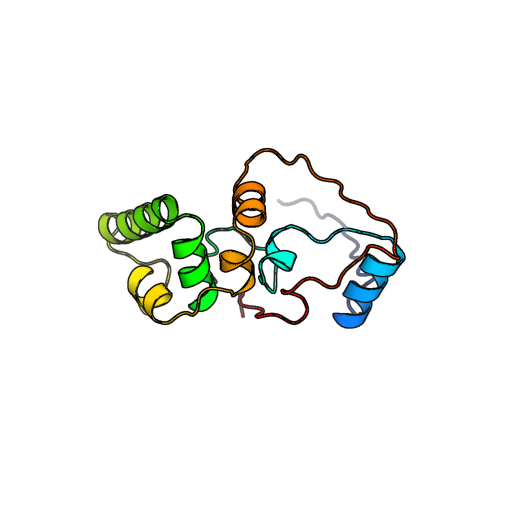TOM 612 C CA . ARG A 1 75 ? -15.874 4.761 19.067 1.00 97.25 75 ARG A CA 1
ATOM 613 C C . ARG A 1 75 ? -17.033 5.753 19.013 1.00 97.25 75 ARG A C 1
ATOM 615 O O . ARG A 1 75 ? -18.052 5.519 19.652 1.00 97.25 75 ARG A O 1
ATOM 622 N N . ALA A 1 76 ? -16.882 6.846 18.268 1.00 98.06 76 ALA A N 1
ATOM 623 C CA . ALA A 1 76 ? -17.890 7.899 18.177 1.00 98.06 76 ALA A CA 1
ATOM 624 C C . ALA A 1 76 ? -19.173 7.425 17.477 1.00 98.06 76 ALA A C 1
ATOM 626 O O . ALA A 1 76 ? -20.267 7.824 17.865 1.00 98.06 76 ALA 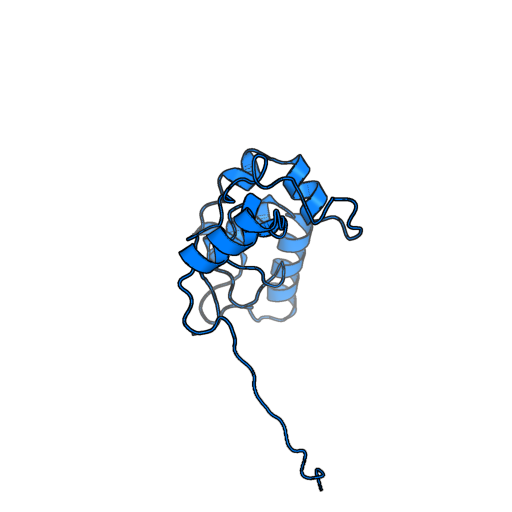A O 1
ATOM 627 N N . PHE A 1 77 ? -19.049 6.572 16.459 1.00 96.81 77 PHE A N 1
ATOM 628 C CA . PHE A 1 77 ? -20.193 6.023 15.732 1.00 96.81 77 PHE A CA 1
ATOM 629 C C . PHE A 1 77 ? -20.799 4.787 16.401 1.00 96.81 77 PHE A C 1
ATOM 631 O O . PHE A 1 77 ? -21.919 4.408 16.064 1.00 96.81 77 PHE A O 1
ATOM 638 N N . GLY A 1 78 ? -20.079 4.152 17.330 1.00 96.19 78 GLY A N 1
ATOM 639 C CA . GLY A 1 78 ? -20.512 2.901 17.954 1.00 96.19 78 GLY A CA 1
ATOM 640 C C . GLY A 1 78 ? -20.531 1.719 16.979 1.00 96.19 78 GLY A C 1
ATOM 641 O O . GLY A 1 78 ? -21.229 0.736 17.219 1.00 96.19 78 GLY A O 1
ATOM 642 N N . CYS A 1 79 ? -19.796 1.809 15.867 1.00 95.25 79 CYS A N 1
ATOM 643 C CA . CYS A 1 79 ? -19.676 0.749 14.873 1.00 95.25 79 CYS A CA 1
ATOM 644 C C . CYS A 1 79 ? -18.263 0.710 14.279 1.00 95.25 79 CYS A C 1
ATOM 646 O O . CYS A 1 79 ? -17.548 1.710 14.257 1.00 95.25 79 CYS A O 1
ATOM 648 N N . THR A 1 80 ? -17.859 -0.461 13.795 1.00 94.75 80 THR A N 1
ATOM 649 C CA . THR A 1 80 ? -16.500 -0.725 13.308 1.00 94.75 80 THR A CA 1
ATOM 650 C C . THR A 1 80 ? -16.483 -0.959 11.799 1.00 94.75 80 THR A C 1
ATOM 652 O O . THR A 1 80 ? -17.459 -1.429 11.210 1.00 94.75 80 THR A O 1
ATOM 655 N N . ILE A 1 81 ? -15.350 -0.669 11.149 1.00 90.00 81 ILE A N 1
ATOM 656 C CA . ILE A 1 81 ? -15.147 -0.923 9.707 1.00 90.00 81 ILE A CA 1
ATOM 657 C C . ILE A 1 81 ? -15.244 -2.428 9.406 1.00 90.00 81 ILE A C 1
ATOM 659 O O . ILE A 1 81 ? -15.638 -2.843 8.314 1.00 90.00 81 ILE A O 1
ATOM 663 N N . ARG A 1 82 ? -14.890 -3.260 10.388 1.00 91.00 82 ARG A N 1
ATOM 664 C CA . ARG A 1 82 ? -14.957 -4.719 10.325 1.00 91.00 82 ARG A CA 1
ATOM 665 C C . ARG A 1 82 ? -16.144 -5.223 11.131 1.00 91.00 82 ARG A C 1
ATOM 667 O O . ARG A 1 82 ? -16.427 -4.709 12.200 1.00 91.00 82 ARG A O 1
ATOM 674 N N . ARG A 1 83 ? -16.816 -6.268 10.644 1.00 89.50 83 ARG A N 1
ATOM 675 C CA . ARG A 1 83 ? -17.975 -6.864 11.334 1.00 89.50 83 ARG A CA 1
ATOM 676 C C . ARG A 1 83 ? -17.615 -7.598 12.627 1.00 89.50 83 ARG A C 1
ATOM 678 O O . ARG A 1 83 ? -18.486 -7.792 13.460 1.00 89.50 83 ARG A O 1
ATOM 685 N N . ASP A 1 84 ? -16.372 -8.056 12.750 1.00 92.31 84 ASP A N 1
ATOM 686 C CA . ASP A 1 84 ? -15.950 -9.015 13.772 1.00 92.31 84 ASP A CA 1
ATOM 687 C C . ASP A 1 84 ? -15.020 -8.437 14.850 1.00 92.31 84 ASP A C 1
ATOM 689 O O . ASP A 1 84 ? -14.811 -9.083 15.872 1.00 92.31 84 ASP A O 1
ATOM 693 N N . ARG A 1 85 ? -14.429 -7.257 14.628 1.00 95.31 85 ARG A N 1
ATOM 694 C CA . ARG A 1 85 ? -13.469 -6.623 15.549 1.00 95.31 85 ARG A CA 1
ATOM 695 C C . ARG A 1 85 ? -13.302 -5.136 15.245 1.00 95.31 85 ARG A C 1
ATOM 697 O O . ARG A 1 85 ? -13.618 -4.704 14.143 1.00 95.31 85 ARG A O 1
ATOM 704 N N . ASP A 1 86 ? -12.752 -4.371 16.177 1.00 97.19 86 ASP A N 1
ATOM 705 C CA . ASP A 1 86 ? -12.337 -2.987 15.931 1.00 97.19 86 ASP A CA 1
ATOM 706 C C . ASP A 1 86 ? -10.992 -2.904 15.186 1.00 97.19 86 ASP A C 1
ATOM 708 O O . ASP A 1 86 ? -10.228 -3.876 15.093 1.00 97.19 86 ASP A O 1
ATOM 712 N N . LEU A 1 87 ? -10.693 -1.723 14.646 1.00 97.44 87 LEU A N 1
ATOM 713 C CA . LEU A 1 87 ? -9.495 -1.465 13.855 1.00 97.44 87 LEU A CA 1
ATOM 714 C C . LEU A 1 87 ? -8.203 -1.618 14.674 1.00 97.44 87 LEU A C 1
ATOM 716 O O . LEU A 1 87 ? -7.194 -2.095 14.147 1.00 97.44 87 LEU A O 1
ATOM 720 N N . GLY A 1 88 ? -8.224 -1.258 15.960 1.00 97.81 88 GLY A N 1
ATOM 721 C CA . GLY A 1 88 ? -7.090 -1.433 16.865 1.00 97.81 88 GLY A CA 1
ATOM 722 C C . GLY A 1 88 ? -6.756 -2.909 17.065 1.00 97.81 88 GLY A C 1
ATOM 723 O O . GLY A 1 88 ? -5.606 -3.316 16.877 1.00 97.81 88 GLY A O 1
ATOM 724 N N . THR A 1 89 ? -7.770 -3.723 17.358 1.00 98.00 89 THR A N 1
ATOM 725 C CA . THR A 1 89 ? -7.649 -5.182 17.469 1.00 98.00 89 THR A CA 1
ATOM 726 C C . THR A 1 89 ? -7.184 -5.814 16.156 1.00 98.00 89 THR A C 1
ATOM 728 O O . THR A 1 89 ? -6.317 -6.690 16.174 1.00 98.00 89 THR A O 1
ATOM 731 N N . LEU A 1 90 ? -7.686 -5.347 15.006 1.00 97.56 90 LEU A N 1
ATOM 732 C CA . LEU A 1 90 ? -7.210 -5.798 13.694 1.00 97.56 90 LEU A CA 1
ATOM 733 C C . LEU A 1 90 ? -5.706 -5.532 13.514 1.00 97.56 90 LEU A C 1
ATOM 735 O O . LEU A 1 90 ? -4.966 -6.446 13.161 1.00 97.56 90 LEU A O 1
ATOM 739 N N . ALA A 1 91 ? -5.247 -4.308 13.783 1.00 98.12 91 ALA A N 1
ATOM 740 C CA . ALA A 1 91 ? -3.843 -3.930 13.618 1.00 98.12 91 ALA A CA 1
ATOM 741 C C . ALA A 1 91 ? -2.902 -4.602 14.630 1.00 98.12 91 ALA A C 1
ATOM 743 O O . ALA A 1 91 ? -1.717 -4.766 14.348 1.00 98.12 91 ALA A O 1
ATOM 744 N N . ASN A 1 92 ? -3.396 -4.986 15.809 1.00 98.31 92 ASN A N 1
ATOM 745 C CA . ASN A 1 92 ? -2.613 -5.747 16.785 1.00 98.31 92 ASN A CA 1
ATOM 746 C C . ASN A 1 92 ? -2.295 -7.169 16.306 1.00 98.31 92 ASN A C 1
ATOM 748 O O . ASN A 1 92 ? -1.264 -7.712 16.685 1.00 98.31 92 ASN A O 1
ATOM 752 N N . GLY A 1 93 ? -3.153 -7.751 15.464 1.00 97.31 93 GLY A N 1
ATOM 753 C CA . GLY A 1 93 ? -2.932 -9.073 14.875 1.00 97.31 93 GLY A CA 1
ATOM 754 C C . GLY A 1 93 ? -2.057 -9.078 13.619 1.00 97.31 93 GLY A C 1
ATOM 755 O O . GLY A 1 93 ? -1.906 -10.135 13.016 1.00 97.31 93 GLY A O 1
ATOM 756 N N . GLY A 1 94 ? -1.538 -7.923 13.189 1.00 97.62 94 GLY A N 1
ATOM 757 C CA . GLY A 1 94 ? -0.800 -7.779 11.936 1.00 97.62 94 GLY A CA 1
ATOM 758 C C . GLY A 1 94 ? 0.691 -7.513 12.105 1.00 97.62 94 GLY A C 1
ATOM 759 O O . GLY A 1 94 ? 1.154 -7.009 13.130 1.00 97.62 94 GLY A O 1
ATOM 760 N N . THR A 1 95 ? 1.441 -7.778 11.040 1.00 97.94 95 THR A N 1
ATOM 761 C CA . THR A 1 95 ? 2.872 -7.500 10.921 1.00 97.94 95 THR A CA 1
ATOM 762 C C . THR A 1 95 ? 3.116 -6.305 10.004 1.00 97.94 95 THR A C 1
ATOM 764 O O . THR A 1 95 ? 2.640 -6.246 8.874 1.00 97.94 95 THR A O 1
ATOM 767 N N . VAL A 1 96 ? 3.899 -5.334 10.481 1.00 98.19 96 VAL A N 1
ATOM 768 C CA . VAL A 1 96 ? 4.297 -4.174 9.669 1.00 98.19 96 VAL A CA 1
ATOM 769 C C . VAL A 1 96 ? 5.200 -4.627 8.524 1.00 98.19 96 VAL A C 1
ATOM 771 O O . VAL A 1 96 ? 6.225 -5.267 8.769 1.00 98.19 96 VAL A O 1
ATOM 774 N N . TYR A 1 97 ? 4.889 -4.215 7.295 1.00 97.62 97 TYR A N 1
ATOM 775 C CA . TYR A 1 97 ? 5.718 -4.519 6.132 1.00 97.62 97 TYR A CA 1
ATOM 776 C C . TYR A 1 97 ? 7.160 -4.016 6.305 1.00 97.62 97 TYR A C 1
ATOM 778 O O . TYR A 1 97 ? 7.423 -2.846 6.588 1.00 97.62 97 TYR A O 1
ATOM 786 N N . GLY A 1 98 ? 8.131 -4.908 6.091 1.00 97.44 98 GLY A N 1
ATOM 787 C CA . GLY A 1 98 ? 9.555 -4.606 6.256 1.00 97.44 98 GLY A CA 1
ATOM 788 C C . GLY A 1 98 ? 10.070 -3.399 5.448 1.00 97.44 98 GLY A C 1
ATOM 789 O O . GLY A 1 98 ? 10.856 -2.622 5.993 1.00 97.44 98 GLY A O 1
ATOM 790 N N . PRO A 1 99 ? 9.672 -3.196 4.172 1.00 97.56 99 PRO A N 1
ATOM 791 C CA . PRO A 1 99 ? 10.108 -2.035 3.392 1.00 97.56 99 PRO A CA 1
ATOM 792 C C . PRO A 1 99 ? 9.696 -0.688 3.997 1.00 97.56 99 PRO A C 1
ATOM 794 O O . PRO A 1 99 ? 10.466 0.265 3.915 1.00 97.56 99 PRO A O 1
ATOM 797 N N . VAL A 1 100 ? 8.536 -0.608 4.655 1.00 97.25 100 VAL A N 1
ATOM 798 C CA . VAL A 1 100 ? 8.075 0.617 5.329 1.00 97.25 100 VAL A CA 1
ATOM 799 C C . VAL A 1 100 ? 9.048 1.037 6.433 1.00 97.25 100 VAL A C 1
ATOM 801 O O . VAL A 1 100 ? 9.407 2.208 6.513 1.00 97.25 100 VAL A O 1
ATOM 804 N N . ARG A 1 101 ? 9.552 0.080 7.225 1.00 96.19 101 ARG A N 1
ATOM 805 C CA . ARG A 1 101 ? 10.554 0.348 8.273 1.00 96.19 101 ARG A CA 1
ATOM 806 C C . ARG A 1 101 ? 11.913 0.752 7.700 1.00 96.19 101 ARG A C 1
ATOM 808 O O . ARG A 1 101 ? 12.604 1.582 8.278 1.00 96.19 101 ARG A O 1
ATOM 815 N N . ARG A 1 102 ? 12.309 0.149 6.575 1.00 97.38 102 ARG A N 1
ATOM 816 C CA . ARG A 1 102 ? 13.620 0.375 5.940 1.00 97.38 102 ARG A CA 1
ATOM 817 C C . ARG A 1 102 ? 13.688 1.659 5.113 1.00 97.38 102 ARG A C 1
ATOM 819 O O . ARG A 1 102 ? 14.785 2.143 4.851 1.00 97.38 102 ARG A O 1
ATOM 826 N N . HIS A 1 103 ? 12.546 2.201 4.686 1.00 96.88 103 HIS A N 1
ATOM 827 C CA . HIS A 1 103 ? 12.488 3.318 3.741 1.00 96.88 103 HIS A CA 1
ATOM 828 C C . HIS A 1 103 ? 11.541 4.445 4.206 1.00 96.88 103 HIS A C 1
ATOM 830 O O . HIS A 1 103 ? 10.558 4.742 3.520 1.00 96.88 103 HIS A O 1
ATOM 836 N N . PRO A 1 104 ? 11.836 5.136 5.325 1.00 96.50 104 PRO A N 1
ATOM 837 C CA . PRO A 1 104 ? 10.983 6.212 5.846 1.00 96.50 104 PRO A CA 1
ATOM 838 C C . PRO A 1 104 ? 10.790 7.377 4.856 1.00 96.50 104 PRO A C 1
ATOM 840 O O . PRO A 1 104 ? 9.708 7.959 4.777 1.00 96.50 104 PRO A O 1
ATOM 843 N N . ASP A 1 105 ? 11.784 7.685 4.019 1.00 95.69 105 ASP A N 1
ATOM 844 C CA . ASP A 1 105 ? 11.634 8.692 2.958 1.00 95.69 105 ASP A CA 1
ATOM 845 C C . ASP A 1 105 ? 10.600 8.306 1.900 1.00 95.69 105 ASP A C 1
ATOM 847 O O . ASP A 1 105 ? 9.885 9.158 1.364 1.00 95.69 105 ASP A O 1
ATOM 851 N N . LEU A 1 106 ? 10.504 7.014 1.592 1.00 95.19 106 LEU A N 1
ATOM 852 C CA . LEU A 1 106 ? 9.526 6.500 0.647 1.00 95.19 106 LEU A CA 1
ATOM 853 C C . LEU A 1 106 ? 8.113 6.578 1.234 1.00 95.19 106 LEU A C 1
ATOM 855 O O . LEU A 1 106 ? 7.188 6.964 0.521 1.00 95.19 106 LEU A O 1
ATOM 859 N N . VAL A 1 107 ? 7.968 6.300 2.535 1.00 97.19 107 VAL A N 1
ATOM 860 C CA . VAL A 1 107 ? 6.717 6.492 3.288 1.00 97.19 107 VAL A CA 1
ATOM 861 C C . VAL A 1 107 ? 6.283 7.955 3.228 1.00 97.19 107 VAL A C 1
ATOM 863 O O . VAL A 1 107 ? 5.170 8.249 2.794 1.00 97.19 107 VAL A O 1
ATOM 866 N N . ARG A 1 108 ? 7.185 8.892 3.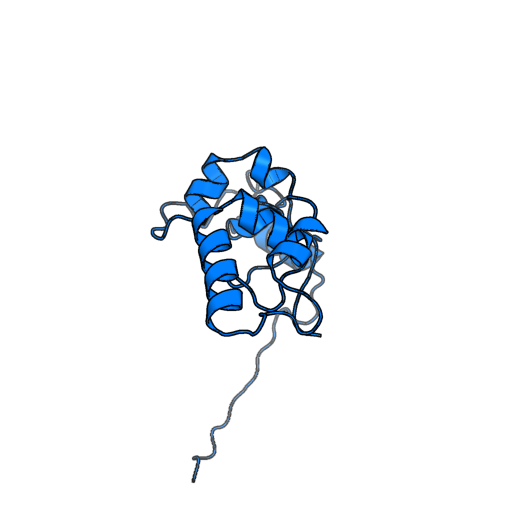549 1.00 95.88 108 ARG A N 1
ATOM 867 C CA . ARG A 1 108 ? 6.913 10.336 3.480 1.00 95.88 108 ARG A CA 1
ATOM 868 C C . ARG A 1 108 ? 6.454 10.776 2.089 1.00 95.88 108 ARG A C 1
ATOM 870 O O . ARG A 1 108 ? 5.533 11.580 1.963 1.00 95.88 108 ARG A O 1
ATOM 877 N N . ARG A 1 109 ? 7.073 10.245 1.030 1.00 95.44 109 ARG A N 1
ATOM 878 C CA . ARG A 1 109 ? 6.659 10.519 -0.355 1.00 95.44 109 ARG A CA 1
ATOM 879 C C . ARG A 1 109 ? 5.298 9.915 -0.690 1.00 95.44 109 ARG A C 1
ATOM 881 O O . ARG A 1 109 ? 4.531 10.566 -1.391 1.00 95.44 109 ARG A O 1
ATOM 888 N N . ALA A 1 110 ? 5.003 8.707 -0.213 1.00 94.44 110 ALA A N 1
ATOM 889 C CA . ALA A 1 110 ? 3.726 8.034 -0.446 1.00 94.44 110 ALA A CA 1
ATOM 890 C C . ALA A 1 110 ? 2.554 8.739 0.254 1.00 94.44 110 ALA A C 1
ATOM 892 O O . ALA A 1 110 ? 1.458 8.779 -0.296 1.00 94.44 110 ALA A O 1
ATOM 893 N N . LEU A 1 111 ? 2.794 9.336 1.425 1.00 95.12 111 LEU A N 1
ATOM 894 C CA . LEU A 1 111 ? 1.802 10.123 2.165 1.00 95.12 111 LEU A CA 1
ATOM 895 C C . LEU A 1 111 ? 1.674 11.571 1.663 1.00 95.12 111 LEU A C 1
ATOM 897 O O . LEU A 1 111 ? 0.771 12.297 2.073 1.00 95.12 111 LEU A O 1
ATOM 901 N N . CYS A 1 112 ? 2.562 12.017 0.772 1.00 94.94 112 CYS A N 1
ATOM 902 C CA . CYS A 1 112 ? 2.524 13.373 0.248 1.00 94.94 112 CYS A CA 1
ATOM 903 C C . CYS A 1 112 ? 1.399 13.538 -0.782 1.00 94.94 112 CYS A C 1
ATOM 905 O O . CYS A 1 112 ? 1.362 12.854 -1.802 1.00 94.94 112 CYS A O 1
ATOM 907 N N . HIS A 1 113 ? 0.544 14.541 -0.582 1.00 91.75 113 HIS A N 1
ATOM 908 C CA . HIS A 1 113 ? -0.525 14.892 -1.526 1.00 91.75 113 HIS A CA 1
ATOM 909 C C . HIS A 1 113 ? -0.025 15.453 -2.867 1.00 91.75 113 HIS A C 1
ATOM 911 O O . HIS A 1 113 ? -0.811 15.614 -3.799 1.00 91.75 113 HIS A O 1
ATOM 917 N N . ARG A 1 114 ? 1.273 15.761 -2.988 1.00 92.75 114 ARG A N 1
ATOM 918 C CA . ARG A 1 114 ? 1.875 16.274 -4.220 1.00 92.75 114 ARG A CA 1
ATOM 919 C C . ARG A 1 114 ? 2.940 15.319 -4.736 1.00 92.75 114 ARG A C 1
ATOM 921 O O . ARG A 1 114 ? 4.037 15.229 -4.188 1.00 92.75 114 ARG A O 1
ATOM 928 N N . TRP A 1 115 ? 2.645 14.679 -5.861 1.00 87.75 115 TRP A N 1
ATOM 929 C CA . TRP A 1 115 ? 3.621 13.870 -6.577 1.00 87.75 115 TRP A CA 1
ATOM 930 C C . TRP A 1 115 ? 4.728 14.736 -7.197 1.00 87.75 115 TRP A C 1
ATOM 932 O O . TRP A 1 115 ? 4.457 15.776 -7.799 1.00 87.75 115 TRP A O 1
ATOM 942 N N . ARG A 1 116 ? 5.986 14.302 -7.048 1.00 87.12 116 ARG A N 1
ATOM 943 C CA . ARG A 1 116 ? 7.179 14.965 -7.617 1.00 87.12 116 ARG A CA 1
ATOM 944 C C . ARG A 1 116 ? 8.190 13.984 -8.232 1.00 87.12 116 ARG A C 1
ATOM 946 O O . ARG A 1 116 ? 9.327 14.358 -8.487 1.00 87.12 116 ARG A O 1
ATOM 953 N N . GLY A 1 117 ? 7.814 12.718 -8.406 1.00 89.19 117 GLY A N 1
ATOM 954 C CA . GLY A 1 117 ? 8.706 11.679 -8.926 1.00 89.19 117 GLY A CA 1
ATOM 955 C C . GLY A 1 117 ? 8.583 11.466 -10.436 1.00 89.19 117 GLY A C 1
ATOM 956 O O . GLY A 1 117 ? 7.669 11.969 -11.089 1.00 89.19 117 GLY A O 1
ATOM 957 N N . ARG A 1 118 ? 9.494 10.665 -10.989 1.00 94.00 118 ARG A N 1
ATOM 958 C CA . ARG A 1 118 ? 9.399 10.170 -12.369 1.00 94.00 118 ARG A CA 1
ATOM 959 C C . ARG A 1 118 ? 8.396 9.019 -12.448 1.00 94.00 118 ARG A C 1
ATOM 961 O O . ARG A 1 118 ? 8.258 8.267 -11.489 1.00 94.00 118 ARG A O 1
ATOM 968 N N . VAL A 1 119 ? 7.745 8.868 -13.598 1.00 95.12 119 VAL A N 1
ATOM 969 C CA . VAL A 1 119 ? 6.866 7.721 -13.911 1.00 95.12 119 VAL A CA 1
ATOM 970 C C . VAL A 1 119 ? 7.544 6.684 -14.813 1.00 95.12 119 VAL A C 1
ATOM 972 O O . VAL A 1 119 ? 7.068 5.560 -14.929 1.00 95.12 119 VAL A O 1
ATOM 975 N N . LEU A 1 120 ? 8.681 7.053 -15.408 1.00 97.50 120 LEU A N 1
ATOM 976 C CA . LEU A 1 120 ? 9.510 6.195 -16.245 1.00 97.50 120 LEU A CA 1
ATOM 977 C C . LEU A 1 120 ? 10.954 6.189 -15.736 1.00 97.50 120 LEU A C 1
ATOM 979 O O . LEU A 1 120 ? 11.465 7.207 -15.258 1.00 97.50 120 LEU A O 1
ATOM 983 N N . THR A 1 121 ? 11.612 5.051 -15.895 1.00 97.38 121 THR A N 1
ATOM 984 C CA . THR A 1 121 ? 13.045 4.829 -15.695 1.00 97.38 121 THR A CA 1
ATOM 985 C C . THR A 1 121 ? 13.611 4.060 -16.890 1.00 97.38 121 THR A C 1
ATOM 987 O O . THR A 1 121 ? 12.858 3.676 -17.783 1.00 97.38 121 THR A O 1
ATOM 990 N N . SER A 1 122 ? 14.925 3.851 -16.947 1.00 97.44 122 SER A N 1
ATOM 991 C CA . SER A 1 122 ? 15.484 2.946 -17.953 1.00 97.44 122 SER A CA 1
ATOM 992 C C . SER A 1 122 ? 15.170 1.483 -17.577 1.00 97.44 122 SER A C 1
ATOM 994 O O . SER A 1 122 ? 15.143 1.167 -16.381 1.00 97.44 122 SER A O 1
ATOM 996 N N . PRO A 1 123 ? 14.920 0.576 -18.541 1.00 96.06 123 PRO A N 1
ATOM 997 C CA . PRO A 1 123 ? 14.657 -0.839 -18.250 1.00 96.06 123 PRO A CA 1
ATOM 998 C C . PRO A 1 123 ? 15.752 -1.527 -17.416 1.00 96.06 123 PRO A C 1
ATOM 1000 O O . PRO A 1 123 ? 15.465 -2.456 -16.660 1.00 96.06 123 PRO A O 1
ATOM 1003 N N . GLU A 1 124 ? 16.996 -1.055 -17.515 1.00 96.31 124 GLU A N 1
ATOM 1004 C CA . GLU A 1 124 ? 18.163 -1.549 -16.772 1.00 96.31 124 GLU A CA 1
ATOM 1005 C C . GLU A 1 124 ? 18.140 -1.109 -15.303 1.00 96.31 124 GLU A C 1
ATOM 1007 O O . GLU A 1 124 ? 18.608 -1.834 -14.430 1.00 96.31 124 GLU A O 1
ATOM 1012 N N . GLN A 1 125 ? 17.572 0.067 -15.021 1.00 96.50 125 GLN A N 1
ATOM 1013 C CA . GLN A 1 125 ? 17.400 0.613 -13.670 1.00 96.50 125 GLN A CA 1
ATOM 1014 C C . GLN A 1 125 ? 16.092 0.159 -13.009 1.00 96.50 125 GLN A C 1
ATOM 1016 O O . GLN A 1 125 ? 15.820 0.509 -11.859 1.00 96.50 125 GLN A O 1
ATOM 1021 N N . TRP A 1 126 ? 15.240 -0.563 -13.736 1.00 98.12 126 TRP A N 1
ATOM 1022 C CA . TRP A 1 126 ? 13.956 -1.016 -13.224 1.00 98.12 126 TRP A CA 1
ATOM 1023 C C . TRP A 1 126 ? 14.134 -2.200 -12.270 1.00 98.12 126 TRP A C 1
ATOM 1025 O O . TRP A 1 126 ? 14.797 -3.186 -12.594 1.00 98.12 126 TRP A O 1
ATOM 1035 N N . VAL A 1 127 ? 13.489 -2.125 -11.105 1.00 96.69 127 VAL A N 1
ATOM 1036 C CA . VAL A 1 127 ? 13.564 -3.143 -10.051 1.00 96.69 127 VAL A CA 1
ATOM 1037 C C . VAL A 1 127 ? 12.162 -3.643 -9.723 1.00 96.69 127 VAL A C 1
ATOM 1039 O O . VAL A 1 127 ? 11.237 -2.843 -9.561 1.00 96.69 127 VAL A O 1
ATOM 1042 N N . LEU A 1 128 ? 12.017 -4.966 -9.594 1.00 97.81 128 LEU A N 1
ATOM 1043 C CA . LEU A 1 128 ? 10.773 -5.589 -9.148 1.00 97.81 128 LEU A CA 1
ATOM 1044 C C . LEU A 1 128 ? 10.459 -5.106 -7.718 1.00 97.81 128 LEU A C 1
ATOM 1046 O O . LEU A 1 128 ? 11.306 -5.259 -6.834 1.00 97.81 128 LEU A O 1
ATOM 1050 N N . PRO A 1 129 ? 9.292 -4.485 -7.468 1.00 97.44 129 PRO A N 1
ATOM 1051 C CA . PRO A 1 129 ? 8.998 -3.909 -6.164 1.00 97.44 129 PRO A CA 1
ATOM 1052 C C . PRO A 1 129 ? 8.750 -4.995 -5.112 1.00 97.44 129 PRO A C 1
ATOM 1054 O O . PRO A 1 129 ? 8.298 -6.089 -5.433 1.00 97.44 129 PRO A O 1
ATOM 1057 N N . ALA A 1 130 ? 8.962 -4.661 -3.837 1.00 97.12 130 ALA A N 1
ATOM 1058 C CA . ALA A 1 130 ? 8.768 -5.592 -2.722 1.00 97.12 130 ALA A CA 1
ATOM 1059 C C . ALA A 1 130 ? 7.330 -6.133 -2.593 1.00 97.12 130 ALA A C 1
ATOM 1061 O O . ALA A 1 130 ? 7.134 -7.193 -2.015 1.00 97.12 130 ALA A O 1
ATOM 1062 N N . GLY A 1 131 ? 6.338 -5.398 -3.101 1.00 96.44 131 GLY A N 1
ATOM 1063 C CA . GLY A 1 131 ? 4.939 -5.818 -3.148 1.00 96.44 131 GLY A CA 1
ATOM 1064 C C . GLY A 1 131 ? 4.574 -6.680 -4.358 1.00 96.44 131 GLY A C 1
ATOM 1065 O O . GLY A 1 131 ? 3.434 -7.113 -4.448 1.00 96.44 131 GLY A O 1
ATOM 1066 N N . ALA A 1 132 ? 5.481 -6.933 -5.307 1.00 96.81 132 ALA A N 1
ATOM 1067 C CA . ALA A 1 132 ? 5.198 -7.890 -6.378 1.00 96.81 132 ALA A CA 1
ATOM 1068 C C . ALA A 1 132 ? 4.948 -9.282 -5.781 1.00 96.81 132 ALA A C 1
ATOM 1070 O O . ALA A 1 132 ? 5.724 -9.728 -4.937 1.00 96.81 132 ALA A O 1
ATOM 1071 N N . PHE A 1 133 ? 3.876 -9.953 -6.211 1.00 96.12 133 PHE A N 1
ATOM 1072 C CA . PHE A 1 133 ? 3.400 -11.221 -5.645 1.00 96.12 133 PHE A CA 1
ATOM 1073 C C . PHE A 1 133 ? 3.100 -11.148 -4.137 1.00 96.12 133 PHE A C 1
ATOM 1075 O O . PHE A 1 133 ? 3.112 -12.161 -3.438 1.00 96.12 133 PHE A O 1
ATOM 1082 N N . GLY A 1 134 ? 2.874 -9.935 -3.622 1.00 92.44 134 GLY A N 1
ATOM 1083 C CA . GLY A 1 134 ? 2.540 -9.686 -2.228 1.00 92.44 134 GLY A CA 1
ATOM 1084 C C . GLY A 1 134 ? 1.084 -10.014 -1.905 1.00 92.44 134 GLY A C 1
ATOM 1085 O O . GLY A 1 134 ? 0.297 -10.444 -2.747 1.00 92.44 134 GLY A O 1
ATOM 1086 N N . GLU A 1 135 ? 0.703 -9.762 -0.657 1.00 91.12 135 GLU A N 1
ATOM 1087 C CA . GLU A 1 135 ? -0.659 -9.992 -0.184 1.00 91.12 135 GLU A CA 1
ATOM 1088 C C . GLU A 1 135 ? -1.704 -9.231 -1.026 1.00 91.12 135 GLU A C 1
ATOM 1090 O O . GLU A 1 135 ? -1.702 -7.998 -1.101 1.00 91.12 135 GLU A O 1
ATOM 1095 N N . SER A 1 136 ? -2.660 -9.971 -1.594 1.00 83.44 136 SER A N 1
ATOM 1096 C CA . SER A 1 136 ? -3.804 -9.417 -2.323 1.00 83.44 136 SER A CA 1
ATOM 1097 C C . SER A 1 136 ? -5.075 -9.433 -1.464 1.00 83.44 136 SER A C 1
ATOM 1099 O O . SER A 1 136 ? -6.031 -10.150 -1.754 1.00 83.44 136 SER A O 1
ATOM 1101 N N . ALA A 1 137 ? -5.107 -8.624 -0.402 1.00 83.06 137 ALA A N 1
ATOM 1102 C CA . ALA A 1 137 ? -6.312 -8.433 0.412 1.00 83.06 137 ALA A CA 1
ATOM 1103 C C . ALA A 1 137 ? -7.336 -7.544 -0.314 1.00 83.06 137 ALA A C 1
ATOM 1105 O O . ALA A 1 137 ? -7.012 -6.432 -0.720 1.00 83.06 137 ALA A O 1
ATOM 1106 N N . GLY A 1 138 ? -8.581 -7.973 -0.490 1.00 81.31 138 GLY A N 1
ATOM 1107 C CA . GLY A 1 138 ? -9.581 -7.207 -1.236 1.00 81.31 138 GLY A CA 1
ATOM 1108 C C . GLY A 1 138 ? -10.987 -7.779 -1.091 1.00 81.31 138 GLY A C 1
ATOM 1109 O O . GLY A 1 138 ? -11.176 -8.709 -0.310 1.00 81.31 138 GLY A O 1
ATOM 1110 N N . PRO A 1 139 ? -11.980 -7.220 -1.806 1.00 78.44 139 PRO A N 1
ATOM 1111 C CA . PRO A 1 139 ? -13.292 -7.849 -1.873 1.00 78.44 139 PRO A CA 1
ATOM 1112 C C . PRO A 1 139 ? -13.149 -9.260 -2.458 1.00 78.44 139 PRO A C 1
ATOM 1114 O O . PRO A 1 139 ? -12.438 -9.440 -3.449 1.00 78.44 139 PRO A O 1
ATOM 1117 N N . VAL A 1 140 ? -13.808 -10.223 -1.813 1.00 63.88 140 VAL A N 1
ATOM 1118 C CA . VAL A 1 140 ? -13.993 -11.599 -2.296 1.00 63.88 140 VAL A CA 1
ATOM 1119 C C . VAL A 1 140 ? -15.283 -11.723 -3.089 1.00 63.88 140 VAL A C 1
ATOM 1121 O O . VAL A 1 140 ? -16.237 -10.975 -2.768 1.00 63.88 140 VAL A O 1
#

Mean predicted aligned error: 4.16 Å

Foldseek 3Di:
DDPDDDDDDDDPCPPPDLVNVLVVCLVQQFADQLVQLQQALDDDPLPDLQDALQSLLQSCVLPVPVNVVQQVVCVVVVHASDPPDHSVVSVVPHHHRPSCVVCVVSSVQNPDPDHDDDRGDHSVPDDRHNSRVGDDGDDD

Organism: NCBI:txid215220

Secondary structure (DSSP, 8-state):
-----------TTTT--HHHHHHHHHHTTBPPPTTTTTT-SS---TT-TT--HHHHHHHHHH-HHHHHHHHHHHHHHT--SSSSS-HHHHHHT----HHHHH-HHHHHHHT-SS--S-SB--TTT----TTTT-------